Protein AF-A0A315YCN5-F1 (afdb_monomer_lite)

Foldseek 3Di:
DDVVVVVVVVVPDDPLVVVLVVLVVVLVVLVVVLVVLVVLLCCVVPPVVVVVVVDDPDDPPVNPPPPPLVSVLVNLVSVLVSLVSVLVSCVSVVVPDDPVVNVVSVVVSVVSVVVSVVSVVVVVVVVVVVVVVVPD

Structure (mmCIF, N/CA/C/O backbone):
data_AF-A0A315YCN5-F1
#
_entry.id   AF-A0A315YCN5-F1
#
loop_
_atom_site.group_PDB
_atom_site.id
_atom_site.type_symbol
_atom_site.label_atom_id
_atom_site.label_alt_id
_atom_site.label_comp_id
_atom_site.label_asym_id
_atom_site.label_entity_id
_atom_site.label_seq_id
_atom_site.pdbx_PDB_ins_code
_atom_site.Cartn_x
_atom_site.Cartn_y
_atom_site.Cartn_z
_atom_site.occupancy
_atom_site.B_iso_or_equiv
_atom_site.auth_seq_id
_atom_site.auth_comp_id
_atom_site.auth_asym_id
_atom_site.auth_atom_id
_atom_site.pdbx_PDB_model_num
ATOM 1 N N . MET A 1 1 ? 23.014 16.839 -1.604 1.00 57.06 1 MET A N 1
ATOM 2 C CA . MET A 1 1 ? 22.421 16.991 -2.942 1.00 57.06 1 MET A CA 1
ATOM 3 C C . MET A 1 1 ? 21.545 18.217 -2.884 1.00 57.06 1 MET A C 1
ATOM 5 O O . MET A 1 1 ? 20.656 18.276 -2.040 1.00 57.06 1 MET A O 1
ATOM 9 N N . ASN A 1 2 ? 21.902 19.238 -3.647 1.00 73.69 2 ASN A N 1
ATOM 10 C CA . ASN A 1 2 ? 21.306 20.562 -3.534 1.00 73.69 2 ASN A CA 1
ATOM 11 C C . ASN A 1 2 ? 20.091 20.624 -4.472 1.00 73.69 2 ASN A C 1
ATOM 13 O O . ASN A 1 2 ? 20.018 19.861 -5.432 1.00 73.69 2 ASN A O 1
ATOM 17 N N . VAL A 1 3 ? 19.143 21.536 -4.239 1.00 76.44 3 VAL A N 1
ATOM 18 C CA . VAL A 1 3 ? 17.931 21.651 -5.084 1.00 76.44 3 VAL A CA 1
ATOM 19 C C . VAL A 1 3 ? 18.284 21.872 -6.564 1.00 76.44 3 VAL A C 1
ATOM 21 O O . VAL A 1 3 ? 17.586 21.388 -7.445 1.00 76.44 3 VAL A O 1
ATOM 24 N N . VAL A 1 4 ? 19.409 22.535 -6.842 1.00 80.12 4 VAL A N 1
ATOM 25 C CA . VAL A 1 4 ? 19.933 22.733 -8.203 1.00 80.12 4 VAL A CA 1
ATOM 26 C C . VAL A 1 4 ? 20.389 21.417 -8.841 1.00 80.12 4 VAL A C 1
ATOM 28 O O . VAL A 1 4 ? 20.089 21.184 -10.007 1.00 80.12 4 VAL A O 1
ATOM 31 N N . ASP A 1 5 ? 21.044 20.537 -8.078 1.00 78.06 5 ASP A N 1
ATOM 32 C CA . ASP A 1 5 ? 21.483 19.222 -8.566 1.00 78.06 5 ASP A CA 1
ATOM 33 C C . ASP A 1 5 ? 20.269 18.344 -8.890 1.00 78.06 5 ASP A C 1
ATOM 35 O O . ASP A 1 5 ? 20.232 17.684 -9.923 1.00 78.06 5 ASP A O 1
ATOM 39 N N . PHE A 1 6 ? 19.240 18.400 -8.039 1.00 77.44 6 PHE A N 1
ATOM 40 C CA . PHE A 1 6 ? 17.973 17.710 -8.267 1.00 77.44 6 PHE A CA 1
ATOM 41 C C . PHE A 1 6 ? 17.285 18.207 -9.546 1.00 77.44 6 PHE A C 1
ATOM 43 O O . PHE A 1 6 ? 16.943 17.407 -10.408 1.00 77.44 6 PHE A O 1
ATOM 50 N N . VAL A 1 7 ? 17.146 19.526 -9.722 1.00 80.12 7 VAL A N 1
ATOM 51 C CA . VAL A 1 7 ? 16.512 20.116 -10.916 1.00 80.12 7 VAL A CA 1
ATOM 52 C C . VAL A 1 7 ? 17.298 19.811 -12.198 1.00 80.12 7 VAL A C 1
ATOM 54 O O . VAL A 1 7 ? 16.693 19.579 -13.244 1.00 80.12 7 VAL A O 1
ATOM 57 N N . MET A 1 8 ? 18.631 19.778 -12.134 1.00 79.81 8 MET A N 1
ATOM 58 C CA . MET A 1 8 ? 19.472 19.473 -13.293 1.00 79.81 8 MET A CA 1
ATOM 59 C C . MET A 1 8 ? 19.378 17.999 -13.700 1.00 79.81 8 MET A C 1
ATOM 61 O O . MET A 1 8 ? 19.204 17.725 -14.885 1.00 79.81 8 MET A O 1
ATOM 65 N N . ILE A 1 9 ? 19.408 17.073 -12.733 1.00 73.12 9 ILE A N 1
ATOM 66 C CA . ILE A 1 9 ? 19.168 15.642 -12.982 1.00 73.12 9 ILE A CA 1
ATOM 67 C C . ILE A 1 9 ? 17.794 15.459 -13.623 1.00 73.12 9 ILE A C 1
ATOM 69 O O . ILE A 1 9 ? 17.700 14.862 -14.689 1.00 73.12 9 ILE A O 1
ATOM 73 N N . MET A 1 10 ? 16.760 16.075 -13.049 1.00 71.62 10 MET A N 1
ATOM 74 C CA . MET A 1 10 ? 15.397 16.030 -13.579 1.00 71.62 10 MET A CA 1
ATOM 75 C C . MET A 1 10 ? 15.310 16.483 -15.042 1.00 71.62 10 MET A C 1
ATOM 77 O O . MET A 1 10 ? 14.681 15.825 -15.865 1.00 71.62 10 MET A O 1
ATOM 81 N N . SER A 1 11 ? 16.001 17.559 -15.421 1.00 71.62 11 SER A N 1
ATOM 82 C CA . SER A 1 11 ? 15.990 18.042 -16.811 1.00 71.62 11 SER A CA 1
ATOM 83 C C . SER A 1 11 ? 16.645 17.101 -17.836 1.00 71.62 11 SER A C 1
ATOM 85 O O . SER A 1 11 ? 16.488 17.328 -19.033 1.00 71.62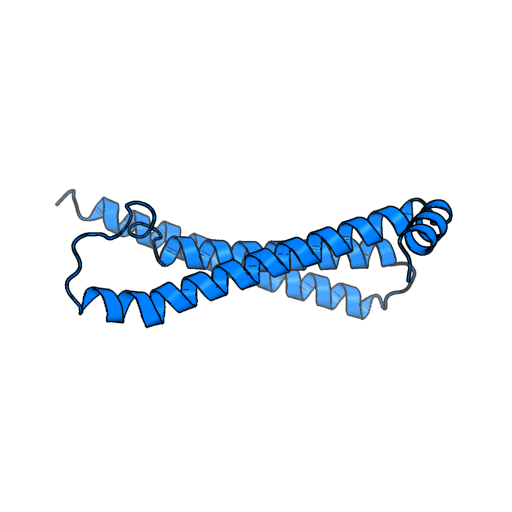 11 SER A O 1
ATOM 87 N N . THR A 1 12 ? 17.372 16.074 -17.384 1.00 74.62 12 THR A N 1
ATOM 88 C CA . THR A 1 12 ? 18.093 15.118 -18.244 1.00 74.62 12 THR A CA 1
ATOM 89 C C . THR A 1 12 ? 17.449 13.737 -18.347 1.00 74.62 12 THR A C 1
ATOM 91 O O . THR A 1 12 ? 17.925 12.939 -19.146 1.00 74.62 12 THR A O 1
ATOM 94 N N . LEU A 1 13 ? 16.403 13.456 -17.563 1.00 72.75 13 LEU A N 1
ATOM 95 C CA . LEU A 1 13 ? 15.738 12.151 -17.553 1.00 72.75 13 LEU A CA 1
ATOM 96 C C . LEU A 1 13 ? 14.795 11.990 -18.745 1.00 72.75 13 LEU A C 1
ATOM 98 O O . LEU A 1 13 ? 14.094 12.935 -19.128 1.00 72.75 13 LEU A O 1
ATOM 102 N N . ASP A 1 14 ? 14.729 10.772 -19.275 1.00 81.25 14 ASP A N 1
ATOM 103 C CA . ASP A 1 14 ? 13.761 10.408 -20.308 1.00 81.25 14 ASP A CA 1
ATOM 104 C C . ASP A 1 14 ? 12.334 10.332 -19.733 1.00 81.25 14 ASP A C 1
ATOM 106 O O . ASP A 1 14 ? 12.117 10.208 -18.526 1.00 81.25 14 ASP A O 1
ATOM 110 N N . TYR A 1 15 ? 11.327 10.425 -20.607 1.00 81.38 15 TYR A N 1
ATOM 111 C CA . TYR A 1 15 ? 9.908 10.445 -20.218 1.00 81.38 15 TYR A CA 1
ATOM 112 C C . TYR A 1 15 ? 9.503 9.262 -19.318 1.00 81.38 15 TYR A C 1
ATOM 114 O O . TYR A 1 15 ? 8.719 9.436 -18.384 1.00 81.38 15 TYR A O 1
ATOM 122 N N . ASP A 1 16 ? 10.070 8.080 -19.562 1.00 81.75 16 ASP A N 1
ATOM 123 C CA . ASP A 1 16 ? 9.765 6.871 -18.795 1.00 81.75 16 ASP A CA 1
ATOM 124 C C . ASP A 1 16 ? 10.360 6.929 -17.375 1.00 81.75 16 ASP A C 1
ATOM 126 O O . ASP A 1 16 ? 9.677 6.607 -16.401 1.00 81.75 16 ASP A O 1
ATOM 130 N N . GLU A 1 17 ? 11.590 7.435 -17.227 1.00 83.50 17 GLU A N 1
ATOM 131 C CA . GLU A 1 17 ? 12.241 7.645 -15.922 1.00 83.50 17 GLU A CA 1
ATOM 132 C C . GLU A 1 17 ? 11.472 8.659 -15.065 1.00 83.50 17 GLU A C 1
ATOM 134 O O . GLU A 1 17 ? 11.330 8.488 -13.852 1.00 83.50 17 GLU A O 1
ATOM 139 N N . TRP A 1 18 ? 10.909 9.690 -15.700 1.00 85.56 18 TRP A N 1
ATOM 140 C CA . TRP A 1 18 ? 10.034 10.658 -15.040 1.00 85.56 18 TRP A CA 1
ATOM 141 C C . TRP A 1 18 ? 8.767 10.024 -14.461 1.00 85.56 18 TRP A C 1
ATOM 143 O O . TRP A 1 18 ? 8.372 10.353 -13.340 1.00 85.56 18 TRP A O 1
ATOM 153 N N . ILE A 1 19 ? 8.125 9.119 -15.204 1.00 88.62 19 ILE A N 1
ATOM 154 C CA . ILE A 1 19 ? 6.935 8.403 -14.727 1.00 88.62 19 ILE A CA 1
ATOM 155 C C . ILE A 1 19 ? 7.297 7.542 -13.517 1.00 88.62 19 ILE A C 1
ATOM 157 O O . ILE A 1 19 ? 6.605 7.609 -12.501 1.00 88.62 19 ILE A O 1
ATOM 161 N N . ILE A 1 20 ? 8.400 6.794 -13.593 1.00 88.44 20 ILE A N 1
ATOM 162 C CA . ILE A 1 20 ? 8.861 5.921 -12.506 1.00 88.44 20 ILE A CA 1
ATOM 163 C C . ILE A 1 20 ? 9.083 6.717 -11.213 1.00 88.44 20 ILE A C 1
ATOM 165 O O . ILE A 1 20 ? 8.569 6.329 -10.167 1.00 88.44 20 ILE A O 1
ATOM 169 N N . GLN A 1 21 ? 9.754 7.871 -11.275 1.00 88.06 21 GLN A N 1
ATOM 170 C CA . GLN A 1 21 ? 9.984 8.693 -10.079 1.00 88.06 21 GLN A CA 1
ATOM 171 C C . GLN A 1 21 ? 8.694 9.240 -9.462 1.00 88.06 21 GLN A C 1
ATOM 173 O O . GLN A 1 21 ? 8.572 9.333 -8.240 1.00 88.06 21 GLN A O 1
ATOM 178 N N . ILE A 1 22 ? 7.708 9.604 -10.285 1.00 90.31 22 ILE A N 1
ATOM 179 C CA . ILE A 1 22 ? 6.398 10.033 -9.778 1.00 90.31 22 ILE A CA 1
ATOM 180 C C . ILE A 1 22 ? 5.682 8.863 -9.090 1.00 90.31 22 ILE A C 1
ATOM 182 O O . ILE A 1 22 ? 5.066 9.070 -8.043 1.00 90.31 22 ILE A O 1
ATOM 186 N N . LEU A 1 23 ? 5.778 7.648 -9.641 1.00 90.94 23 LEU A N 1
ATOM 187 C CA . LEU A 1 23 ? 5.222 6.442 -9.021 1.00 90.94 23 LEU A CA 1
ATOM 188 C C . LEU A 1 23 ? 5.874 6.153 -7.660 1.00 90.94 23 LEU A C 1
ATOM 190 O O . LEU A 1 23 ? 5.151 5.871 -6.709 1.00 90.94 23 LEU A O 1
ATOM 194 N N . GLU A 1 24 ? 7.193 6.310 -7.532 1.00 89.75 24 GLU A N 1
ATOM 195 C CA . GLU A 1 24 ? 7.907 6.144 -6.254 1.00 89.75 24 GLU A CA 1
ATOM 196 C C . GLU A 1 24 ? 7.452 7.156 -5.191 1.00 89.75 24 GLU A C 1
ATOM 198 O O . GLU A 1 24 ? 7.265 6.814 -4.021 1.00 89.75 24 GLU A O 1
ATOM 203 N N . LEU A 1 25 ? 7.223 8.413 -5.584 1.00 93.06 25 LEU A N 1
ATOM 204 C CA . LEU A 1 25 ? 6.692 9.433 -4.674 1.00 93.06 25 LEU A CA 1
ATOM 205 C C . LEU A 1 25 ? 5.250 9.131 -4.246 1.00 93.06 25 LEU A C 1
ATOM 207 O O . LEU A 1 25 ? 4.878 9.386 -3.095 1.00 93.06 25 LEU A O 1
ATOM 211 N N . LEU A 1 26 ? 4.439 8.606 -5.165 1.00 92.81 26 LEU A N 1
ATOM 212 C CA . LEU A 1 26 ? 3.070 8.185 -4.885 1.00 92.81 26 LEU A CA 1
ATOM 213 C C . LEU A 1 26 ? 3.073 7.028 -3.880 1.00 92.81 26 LEU A C 1
ATOM 215 O O . LEU A 1 26 ? 2.361 7.102 -2.877 1.00 92.81 26 LEU A O 1
ATOM 219 N N . ASP A 1 27 ? 3.907 6.013 -4.102 1.00 93.56 27 ASP A N 1
ATOM 220 C CA . ASP A 1 27 ? 4.050 4.870 -3.201 1.00 93.56 27 ASP A CA 1
ATOM 221 C C . ASP A 1 27 ? 4.468 5.302 -1.786 1.00 93.56 27 ASP A C 1
ATOM 223 O O . ASP A 1 27 ? 3.792 4.990 -0.800 1.00 93.56 27 ASP A O 1
ATOM 227 N N . LEU A 1 28 ? 5.490 6.158 -1.682 1.00 94.44 28 LEU A N 1
ATOM 228 C CA . LEU A 1 28 ? 5.927 6.713 -0.400 1.00 94.44 28 LEU A CA 1
ATOM 229 C C . LEU A 1 28 ? 4.795 7.462 0.328 1.00 94.44 28 LEU A C 1
ATOM 231 O O . LEU A 1 28 ? 4.663 7.367 1.552 1.00 94.44 28 LEU A O 1
ATOM 235 N N . SER A 1 29 ? 3.960 8.200 -0.409 1.00 94.44 29 SER A N 1
ATOM 236 C CA . SER A 1 29 ? 2.801 8.901 0.154 1.00 94.44 29 SER A CA 1
ATOM 237 C C . SER A 1 29 ? 1.729 7.931 0.665 1.00 94.44 29 SER A C 1
ATOM 239 O O . SER A 1 29 ? 1.193 8.130 1.761 1.00 94.44 29 SER A O 1
ATOM 241 N N . LEU A 1 30 ? 1.442 6.860 -0.082 1.00 92.81 30 LEU A N 1
ATOM 242 C CA . LEU A 1 30 ? 0.497 5.824 0.338 1.00 92.81 30 LEU A CA 1
ATOM 243 C C . LEU A 1 30 ? 0.997 5.076 1.578 1.00 92.81 30 LEU A C 1
ATOM 245 O O . LEU A 1 30 ? 0.223 4.865 2.517 1.00 92.81 30 LEU A O 1
ATOM 249 N N . LEU A 1 31 ? 2.287 4.739 1.621 1.00 93.12 31 LEU A N 1
ATOM 250 C CA . LEU A 1 31 ? 2.920 4.115 2.778 1.00 93.12 31 LEU A CA 1
ATOM 251 C C . LEU A 1 31 ? 2.849 5.025 4.013 1.00 93.12 31 LEU A C 1
ATOM 253 O O . LEU A 1 31 ? 2.508 4.564 5.102 1.00 93.12 31 LEU A O 1
ATOM 257 N N . ALA A 1 32 ? 3.097 6.328 3.857 1.00 95.00 32 ALA A N 1
ATOM 258 C CA . ALA A 1 32 ? 2.965 7.291 4.951 1.00 95.00 32 ALA A CA 1
ATOM 259 C C . ALA A 1 32 ? 1.526 7.355 5.494 1.00 95.00 32 ALA A C 1
ATOM 261 O O . ALA A 1 32 ? 1.319 7.374 6.711 1.00 95.00 32 ALA A O 1
ATOM 262 N N . ASN A 1 33 ? 0.525 7.326 4.608 1.00 91.44 33 ASN A N 1
ATOM 263 C CA . ASN A 1 33 ? -0.878 7.261 5.013 1.00 91.44 33 ASN A CA 1
ATOM 264 C C . ASN A 1 33 ? -1.204 5.952 5.756 1.00 91.44 33 ASN A C 1
ATOM 266 O O . ASN A 1 33 ? -1.908 5.976 6.765 1.00 91.44 33 ASN A O 1
ATOM 270 N N . LEU A 1 34 ? -0.653 4.818 5.313 1.00 91.69 34 LEU A N 1
ATOM 271 C CA . LEU A 1 34 ? -0.806 3.535 6.003 1.00 91.69 34 LEU A CA 1
ATOM 272 C C . LEU A 1 34 ? -0.215 3.581 7.421 1.00 91.69 34 LEU A C 1
ATOM 274 O O . LEU A 1 34 ? -0.877 3.169 8.373 1.00 91.69 34 LEU A O 1
ATOM 278 N N . VAL A 1 35 ? 0.997 4.123 7.581 1.00 92.31 35 VAL A N 1
ATOM 279 C CA . VAL A 1 35 ? 1.639 4.302 8.896 1.00 92.31 35 VAL A CA 1
ATOM 280 C C . VAL A 1 35 ? 0.765 5.152 9.818 1.00 92.31 35 VAL A C 1
ATOM 282 O O . VAL A 1 35 ? 0.579 4.804 10.984 1.00 92.31 35 VAL A O 1
ATOM 285 N N . LEU A 1 36 ? 0.183 6.231 9.294 1.00 90.12 36 LEU A N 1
ATOM 286 C CA . LEU A 1 36 ? -0.718 7.103 10.043 1.00 90.12 36 LEU A CA 1
ATOM 287 C C . LEU A 1 36 ? -1.993 6.362 10.486 1.00 90.12 36 LEU A C 1
ATOM 289 O O . LEU A 1 36 ? -2.360 6.438 11.659 1.00 90.12 36 LEU A O 1
ATOM 293 N N . LEU A 1 37 ? -2.631 5.591 9.596 1.00 88.19 37 LEU A N 1
ATOM 294 C CA . LEU A 1 37 ? -3.804 4.769 9.934 1.00 88.19 37 LEU A CA 1
ATOM 295 C C . LEU A 1 37 ? -3.489 3.736 11.025 1.00 88.19 37 LEU A C 1
ATOM 297 O O . LEU A 1 37 ? -4.280 3.549 11.953 1.00 88.19 37 LEU A O 1
ATOM 301 N N . VAL A 1 38 ? -2.326 3.087 10.945 1.00 87.06 38 VAL A N 1
ATOM 302 C CA . VAL A 1 38 ? -1.869 2.126 11.959 1.00 87.06 38 VAL A CA 1
ATOM 303 C C . VAL A 1 38 ? -1.595 2.824 13.294 1.00 87.06 38 VAL A C 1
ATOM 305 O O . VAL A 1 38 ? -2.001 2.311 14.337 1.00 87.06 38 VAL A O 1
ATOM 308 N N . ALA A 1 39 ? -0.974 4.006 13.283 1.00 88.19 39 ALA A N 1
ATOM 309 C CA . ALA A 1 39 ? -0.722 4.789 14.491 1.00 88.19 39 ALA A CA 1
ATOM 310 C C . ALA A 1 39 ? -2.028 5.209 15.187 1.00 88.19 39 ALA A C 1
ATOM 312 O O . ALA A 1 39 ? -2.154 5.046 16.402 1.00 88.19 39 ALA A O 1
ATOM 313 N N . PHE A 1 40 ? -3.023 5.682 14.428 1.00 83.81 40 PHE A N 1
ATOM 314 C CA . PHE A 1 40 ? -4.343 6.014 14.971 1.00 83.81 40 PHE A CA 1
ATOM 315 C C . PHE A 1 40 ? -5.089 4.787 15.495 1.00 83.81 40 PHE A C 1
ATOM 317 O O . PHE A 1 40 ? -5.624 4.844 16.599 1.00 83.81 40 PHE A O 1
ATOM 324 N N . SER A 1 41 ? -5.044 3.659 14.782 1.00 82.44 41 SER A N 1
ATOM 325 C CA . SER A 1 41 ? -5.598 2.389 15.269 1.00 82.44 41 SER A CA 1
ATOM 326 C C . SER A 1 41 ? -4.934 1.936 16.578 1.00 82.44 41 SER A C 1
ATOM 328 O O . SER A 1 41 ? -5.606 1.475 17.501 1.00 82.44 41 SER A O 1
ATOM 330 N N . GLY A 1 42 ? -3.615 2.102 16.710 1.00 82.44 42 GLY A N 1
ATOM 331 C CA . GLY A 1 42 ? -2.892 1.834 17.955 1.00 82.44 42 GLY A CA 1
ATOM 332 C C . GLY A 1 42 ? -3.326 2.761 19.094 1.00 82.44 42 GLY A C 1
ATOM 333 O O . GLY A 1 42 ? -3.618 2.292 20.195 1.00 82.44 42 GLY A O 1
ATOM 334 N N . TYR A 1 43 ? -3.428 4.064 18.826 1.00 83.25 43 TYR A N 1
ATOM 335 C CA . TYR A 1 43 ? -3.907 5.043 19.803 1.00 83.25 43 TYR A CA 1
ATOM 336 C C . TYR A 1 43 ? -5.326 4.715 20.286 1.00 83.25 43 TYR A C 1
ATOM 338 O O . TYR A 1 43 ? -5.588 4.698 21.489 1.00 83.25 43 TYR A O 1
ATOM 346 N N . GLU A 1 44 ? -6.230 4.376 19.372 1.00 74.81 44 GLU A N 1
ATOM 347 C CA . GLU A 1 44 ? -7.601 4.006 19.708 1.00 74.81 44 GLU A CA 1
ATOM 348 C C . GLU A 1 44 ? -7.671 2.710 20.535 1.00 74.81 44 GLU A C 1
ATOM 350 O O . GLU A 1 44 ? -8.345 2.653 21.565 1.00 74.81 44 GLU A O 1
ATOM 355 N N . ASN A 1 45 ? -6.928 1.675 20.134 1.00 74.75 45 ASN A N 1
ATOM 356 C CA . ASN A 1 45 ? -6.914 0.387 20.830 1.00 74.75 45 ASN A CA 1
ATOM 357 C C . ASN A 1 45 ? -6.364 0.472 22.255 1.00 74.75 45 ASN A C 1
ATOM 359 O O . ASN A 1 45 ? -6.914 -0.163 23.158 1.00 74.75 45 ASN A O 1
ATOM 363 N N . PHE A 1 46 ? -5.259 1.199 22.436 1.00 76.69 46 PHE A N 1
ATOM 364 C CA . PHE A 1 46 ? -4.464 1.135 23.661 1.00 76.69 46 PHE A CA 1
ATOM 365 C C . PHE A 1 46 ? -4.621 2.360 24.555 1.00 76.69 46 PHE A C 1
ATOM 367 O O . PHE A 1 46 ? -4.645 2.204 25.769 1.00 76.69 46 PHE A O 1
ATOM 374 N N . VAL A 1 47 ? -4.740 3.563 23.991 1.00 71.19 47 VAL A N 1
ATOM 375 C CA . VAL A 1 47 ? -4.789 4.809 24.773 1.00 71.19 47 VAL A CA 1
ATOM 376 C C . VAL A 1 47 ? -6.233 5.247 25.008 1.00 71.19 47 VAL A C 1
ATOM 378 O O . VAL A 1 47 ? -6.607 5.497 26.152 1.00 71.19 47 VAL A O 1
ATOM 381 N N . SER A 1 48 ? -7.086 5.244 23.974 1.00 64.94 48 SER A N 1
ATOM 382 C CA . SER A 1 48 ? -8.480 5.702 24.111 1.00 64.94 48 SER A CA 1
ATOM 383 C C . SER A 1 48 ? -9.287 4.875 25.115 1.00 64.94 48 SER A C 1
ATOM 385 O O . SER A 1 48 ? -10.133 5.431 25.806 1.00 64.94 48 SER A O 1
ATOM 387 N N . LYS A 1 49 ? -9.049 3.562 25.229 1.00 62.97 49 LYS A N 1
ATOM 388 C CA . LYS A 1 49 ? -9.760 2.720 26.212 1.00 62.97 49 LYS A CA 1
ATOM 389 C C . LYS A 1 49 ? -9.354 3.002 27.662 1.00 62.97 49 LYS A C 1
ATOM 391 O O . LYS A 1 49 ? -10.153 2.757 28.559 1.00 62.97 49 LYS A O 1
ATOM 396 N N . ILE A 1 50 ? -8.137 3.496 27.891 1.00 60.59 50 ILE A N 1
ATOM 397 C CA . ILE A 1 50 ? -7.632 3.841 29.228 1.00 60.59 50 ILE A CA 1
ATOM 398 C C . ILE A 1 50 ? -8.141 5.229 29.642 1.00 60.59 50 ILE A C 1
ATOM 400 O O . ILE A 1 50 ? -8.511 5.418 30.796 1.00 60.59 50 ILE A O 1
ATOM 404 N N . ASP A 1 51 ? -8.220 6.167 28.696 1.00 58.56 51 ASP A N 1
ATOM 405 C CA . ASP A 1 51 ? -8.687 7.538 28.939 1.00 58.56 51 ASP A CA 1
ATOM 406 C C . ASP A 1 51 ? -10.203 7.606 29.202 1.00 58.56 51 ASP A C 1
ATOM 408 O O . ASP A 1 51 ? -10.648 8.330 30.078 1.00 58.56 51 ASP A O 1
ATOM 412 N N . VAL A 1 52 ? -11.014 6.752 28.561 1.00 55.97 52 VAL A N 1
ATOM 413 C CA . VAL A 1 52 ? -12.463 6.635 28.861 1.00 55.97 52 VAL A CA 1
ATOM 414 C C . VAL A 1 52 ? -12.732 6.116 30.287 1.00 55.97 52 VAL A C 1
ATOM 416 O O . VAL A 1 52 ? -13.812 6.338 30.829 1.00 55.97 52 VAL A O 1
ATOM 419 N N . ALA A 1 53 ? -11.761 5.455 30.930 1.00 56.62 53 ALA A N 1
ATOM 420 C CA . ALA A 1 53 ? -11.855 5.073 32.341 1.00 56.62 53 ALA A CA 1
ATOM 421 C C . ALA A 1 53 ? -11.539 6.237 33.307 1.00 56.62 53 ALA A C 1
ATOM 423 O O . ALA A 1 53 ? -11.776 6.103 34.509 1.00 56.62 53 ALA A O 1
ATOM 424 N N . GLN A 1 54 ? -11.023 7.365 32.801 1.00 58.91 54 GLN A N 1
ATOM 425 C CA . GLN A 1 54 ? -10.808 8.608 33.541 1.00 58.91 54 GLN A CA 1
ATOM 426 C C . GLN A 1 54 ? -11.764 9.683 33.009 1.00 58.91 54 GLN A C 1
ATOM 428 O O . GLN A 1 54 ? -11.509 10.359 32.023 1.00 58.91 54 GLN A O 1
ATOM 433 N N . ASP A 1 55 ? -12.909 9.783 33.674 1.00 60.59 55 ASP A N 1
ATOM 434 C CA . ASP A 1 55 ? -14.030 10.685 33.407 1.00 60.59 55 ASP A CA 1
ATOM 435 C C . ASP A 1 55 ? -13.606 12.096 32.933 1.00 60.59 55 ASP A C 1
ATOM 437 O O . ASP A 1 55 ? -13.213 12.944 33.736 1.00 60.59 55 ASP A O 1
ATOM 441 N N . HIS A 1 56 ? -13.701 12.365 31.624 1.00 50.53 56 HIS A N 1
ATOM 442 C CA . HIS A 1 56 ? -13.598 13.717 31.076 1.00 50.53 56 HIS A CA 1
ATOM 443 C C . HIS A 1 56 ? -14.638 13.984 29.977 1.00 50.53 56 HIS A C 1
ATOM 445 O O . HIS A 1 56 ? -14.678 13.366 28.915 1.00 50.53 56 HIS A O 1
ATOM 451 N N . VAL A 1 57 ? -15.458 14.993 30.272 1.00 56.56 57 VAL A N 1
ATOM 452 C CA . VAL A 1 57 ? -16.648 15.504 29.571 1.00 56.56 57 VAL A CA 1
ATOM 453 C C . VAL A 1 57 ? -16.327 16.290 28.278 1.00 56.56 57 VAL A C 1
ATOM 455 O O . VAL A 1 57 ? -17.229 16.830 27.651 1.00 56.56 57 VAL A O 1
ATOM 458 N N . ASP A 1 58 ? -15.071 16.310 27.819 1.00 58.97 58 ASP A N 1
ATOM 459 C CA . ASP A 1 58 ? -14.606 17.159 26.703 1.00 58.97 58 ASP A CA 1
ATOM 460 C C . ASP A 1 58 ? -13.934 16.357 25.570 1.00 58.97 58 ASP A C 1
ATOM 462 O O . ASP A 1 58 ? -12.892 16.728 25.027 1.00 58.97 58 ASP A O 1
ATOM 466 N N . ARG A 1 59 ? -14.525 15.220 25.180 1.00 57.81 59 ARG A N 1
ATOM 467 C CA . ARG A 1 59 ? -14.076 14.496 23.981 1.00 57.81 59 ARG A CA 1
ATOM 468 C C . ARG A 1 59 ? -14.549 15.252 22.726 1.00 57.81 59 ARG A C 1
ATOM 470 O O . ARG A 1 59 ? -15.758 15.404 22.540 1.00 57.81 59 ARG A O 1
ATOM 477 N N . PRO A 1 60 ? -13.650 15.701 21.829 1.00 56.00 60 PRO A N 1
ATOM 478 C CA . PRO A 1 60 ? -14.050 16.352 20.586 1.00 56.00 60 PRO A CA 1
ATOM 479 C C . PRO A 1 60 ? -14.917 15.420 19.729 1.00 56.00 60 PRO A C 1
ATOM 481 O O . PRO A 1 60 ? -14.608 14.235 19.578 1.00 56.00 60 PRO A O 1
ATOM 484 N N . SER A 1 61 ? -15.977 15.952 19.118 1.00 57.66 61 SER A N 1
ATOM 485 C CA . SER A 1 61 ? -16.998 15.166 18.403 1.00 57.66 61 SER A CA 1
ATOM 486 C C . SER A 1 61 ? -16.477 14.327 17.225 1.00 57.66 61 SER A C 1
ATOM 488 O O . SER A 1 61 ? -17.144 13.386 16.807 1.00 57.66 61 SER A O 1
ATOM 490 N N . TRP A 1 62 ? -15.278 14.612 16.712 1.00 55.72 62 TRP A N 1
ATOM 491 C CA . TRP A 1 62 ? -14.634 13.870 15.621 1.00 55.72 62 TRP A CA 1
ATOM 492 C C . TRP A 1 62 ? -13.944 12.566 16.058 1.00 55.72 62 TRP A C 1
ATOM 494 O O . TRP A 1 62 ? -13.501 11.799 15.207 1.00 55.72 62 TRP A O 1
ATOM 504 N N . MET A 1 63 ? -13.835 12.302 17.364 1.00 52.75 63 MET A N 1
ATOM 505 C CA . MET A 1 63 ? -13.049 11.184 17.905 1.00 52.75 63 MET A CA 1
ATOM 506 C C . MET A 1 63 ? -13.903 9.959 18.289 1.00 52.75 63 MET A C 1
ATOM 508 O O . MET A 1 63 ? -13.366 8.886 18.545 1.00 52.75 63 MET A O 1
ATOM 512 N N . GLY A 1 64 ? -15.232 10.098 18.345 1.00 53.41 64 GLY A N 1
ATOM 513 C CA . GLY A 1 64 ? -16.148 9.058 18.835 1.00 53.41 64 GLY A CA 1
ATOM 514 C C . GLY A 1 64 ? -16.717 8.092 17.800 1.00 53.41 64 GLY A C 1
ATOM 515 O O . GLY A 1 64 ? -17.377 7.138 18.194 1.00 53.41 64 GLY A O 1
ATOM 516 N N . SER A 1 65 ? -16.483 8.326 16.509 1.00 54.56 65 SER A N 1
ATOM 517 C CA . SER A 1 65 ? -17.174 7.619 15.422 1.00 54.56 65 SER A CA 1
ATOM 518 C C . SER A 1 65 ? -16.245 6.962 14.400 1.00 54.56 65 SER A C 1
ATOM 520 O O . SER A 1 65 ? -16.708 6.591 13.320 1.00 54.56 65 SER A O 1
ATOM 522 N N . LEU A 1 66 ? -14.939 6.848 14.675 1.00 54.91 66 LEU A N 1
ATOM 523 C CA . LEU A 1 66 ? -14.090 5.970 13.869 1.00 54.91 66 LEU A CA 1
ATOM 524 C C . LEU A 1 66 ? -14.403 4.536 14.287 1.00 54.91 66 LEU A C 1
ATOM 526 O O . LEU A 1 66 ? -13.810 3.993 15.203 1.00 54.91 66 LEU A O 1
ATOM 530 N N . ASP A 1 67 ? -15.404 3.948 13.645 1.00 62.81 67 ASP A N 1
ATOM 531 C CA . ASP A 1 67 ? -15.718 2.546 13.845 1.00 62.81 67 ASP A CA 1
ATOM 532 C C . ASP A 1 67 ? -14.499 1.682 13.472 1.00 62.81 67 ASP A C 1
ATOM 534 O O . ASP A 1 67 ? -13.911 1.796 12.387 1.00 62.81 67 ASP A O 1
ATOM 538 N N . PHE A 1 68 ? -14.119 0.818 14.409 1.00 64.56 68 PHE A N 1
ATOM 539 C CA . PHE A 1 68 ? -13.013 -0.128 14.306 1.00 64.56 68 PHE A CA 1
ATOM 540 C C . PHE A 1 68 ? -13.075 -0.968 13.031 1.00 64.56 68 PHE A C 1
ATOM 542 O O . PHE A 1 68 ? -12.036 -1.375 12.499 1.00 64.56 68 PHE A O 1
ATOM 549 N N . SER A 1 69 ? -14.287 -1.250 12.560 1.00 66.00 69 SER A N 1
ATOM 550 C CA . SER A 1 69 ? -14.522 -2.016 11.346 1.00 66.00 69 SER A CA 1
ATOM 551 C C . SER A 1 69 ? -14.176 -1.219 10.087 1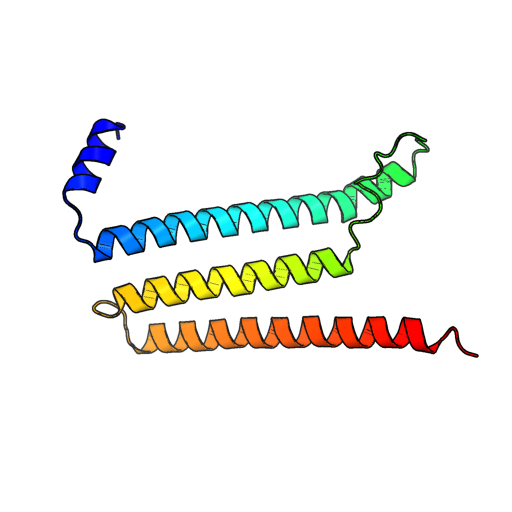.00 66.00 69 SER A C 1
ATOM 553 O O . SER A 1 69 ? -13.377 -1.668 9.255 1.00 66.00 69 SER A O 1
ATOM 555 N N . GLY A 1 70 ? -14.613 0.041 10.025 1.00 73.56 70 GLY A N 1
ATOM 556 C CA . GLY A 1 70 ? -14.222 0.985 8.976 1.00 73.56 70 GLY A CA 1
ATOM 557 C C . GLY A 1 70 ? -12.710 1.249 8.908 1.00 73.56 70 GLY A C 1
ATOM 558 O O . GLY A 1 70 ? -12.157 1.404 7.817 1.00 73.56 70 GLY A O 1
ATOM 559 N N . LEU A 1 71 ? -12.007 1.256 10.044 1.00 79.19 71 LEU A N 1
ATOM 560 C CA . LEU A 1 71 ? -10.541 1.381 10.094 1.00 79.19 71 LEU A CA 1
ATOM 561 C C . LEU A 1 71 ? -9.818 0.174 9.485 1.00 79.19 71 LEU A C 1
ATOM 563 O O . LEU A 1 71 ? -8.872 0.350 8.714 1.00 79.19 71 LEU A O 1
ATOM 567 N N . LYS A 1 72 ? -10.267 -1.049 9.788 1.00 85.31 72 LYS A N 1
ATOM 568 C CA . LYS A 1 72 ? -9.656 -2.284 9.266 1.00 85.31 72 LYS A CA 1
ATOM 569 C C . LYS A 1 72 ? -9.750 -2.360 7.746 1.00 85.31 72 LYS A C 1
ATOM 571 O O . LYS A 1 72 ? -8.749 -2.646 7.091 1.00 85.31 72 LYS A O 1
ATOM 576 N N . LEU A 1 73 ? -10.918 -2.051 7.183 1.00 87.44 73 LEU A N 1
ATOM 577 C CA . LEU A 1 73 ? -11.107 -2.045 5.731 1.00 87.44 73 LEU A CA 1
ATOM 578 C C . LEU A 1 73 ? -10.255 -0.982 5.035 1.00 87.44 73 LEU A C 1
ATOM 580 O O . LEU A 1 73 ? -9.677 -1.263 3.987 1.00 87.44 73 LEU A O 1
ATOM 584 N N . LYS A 1 74 ? -10.113 0.208 5.632 1.00 88.31 74 LYS A N 1
ATOM 585 C CA . LYS A 1 74 ? -9.231 1.260 5.100 1.00 88.31 74 LYS A CA 1
ATOM 586 C C . LYS A 1 74 ? -7.772 0.809 5.045 1.00 88.31 74 LYS A C 1
ATOM 588 O O . LYS A 1 74 ? -7.123 1.020 4.028 1.00 88.31 74 LYS A O 1
ATOM 593 N N . ILE A 1 75 ? -7.282 0.144 6.094 1.00 91.50 75 ILE A N 1
ATOM 594 C CA . ILE A 1 75 ? -5.913 -0.396 6.142 1.00 91.50 75 ILE A CA 1
ATOM 595 C C . ILE A 1 75 ? -5.705 -1.449 5.048 1.00 91.50 75 ILE A C 1
ATOM 597 O O . ILE A 1 75 ? -4.746 -1.359 4.284 1.00 91.50 75 ILE A O 1
ATOM 601 N N . ILE A 1 76 ? -6.615 -2.422 4.937 1.00 92.56 76 ILE A N 1
ATOM 602 C CA . ILE A 1 76 ? -6.522 -3.485 3.926 1.00 92.56 76 ILE A CA 1
ATOM 603 C C . ILE A 1 76 ? -6.561 -2.893 2.512 1.00 92.56 76 ILE A C 1
ATOM 605 O O . ILE A 1 76 ? -5.743 -3.259 1.670 1.00 92.56 76 ILE A O 1
ATOM 609 N N . GLY A 1 77 ? -7.457 -1.933 2.265 1.00 92.62 77 GLY A N 1
ATOM 610 C CA . GLY A 1 77 ? -7.536 -1.222 0.991 1.00 92.62 77 GLY A CA 1
ATOM 611 C C . GLY A 1 77 ? -6.249 -0.469 0.648 1.00 92.62 77 GLY A C 1
ATOM 612 O O . GLY A 1 77 ? -5.792 -0.541 -0.491 1.00 92.62 77 GLY A O 1
ATOM 613 N N . SER A 1 78 ? -5.622 0.196 1.625 1.00 92.44 78 SER A N 1
ATOM 614 C CA . SER A 1 78 ? -4.332 0.869 1.425 1.00 92.44 78 SER A CA 1
ATOM 615 C C . SER A 1 78 ? -3.209 -0.108 1.075 1.00 92.44 78 SER A C 1
ATOM 617 O O . SER A 1 78 ? -2.446 0.176 0.160 1.00 92.44 78 SER A O 1
ATOM 619 N N . ILE A 1 79 ? -3.134 -1.272 1.729 1.00 93.75 79 ILE A N 1
ATOM 620 C CA . ILE A 1 79 ? -2.124 -2.300 1.415 1.00 93.75 79 ILE A CA 1
ATOM 621 C C . ILE A 1 79 ? -2.305 -2.827 -0.016 1.00 93.75 79 ILE A C 1
ATOM 623 O O . ILE A 1 79 ? -1.336 -2.930 -0.767 1.00 93.75 79 ILE A O 1
ATOM 627 N N . VAL A 1 80 ? -3.547 -3.119 -0.420 1.00 95.50 80 VAL A N 1
ATOM 628 C CA . VAL A 1 80 ? -3.848 -3.566 -1.790 1.00 95.50 80 VAL A CA 1
ATOM 629 C C . VAL A 1 80 ? -3.459 -2.491 -2.811 1.00 95.50 80 VAL A C 1
ATOM 631 O O . VAL A 1 80 ? -2.830 -2.816 -3.815 1.00 95.50 80 VAL A O 1
ATOM 634 N N . ALA A 1 81 ? -3.767 -1.219 -2.544 1.00 93.50 81 ALA A N 1
ATOM 635 C CA . ALA A 1 81 ? -3.419 -0.108 -3.430 1.00 93.50 81 ALA A CA 1
ATOM 636 C C . ALA A 1 81 ? -1.900 0.095 -3.568 1.00 93.50 81 ALA A C 1
ATOM 638 O O . ALA A 1 81 ? -1.422 0.250 -4.687 1.00 93.50 81 ALA A O 1
ATOM 639 N N . ILE A 1 82 ? -1.149 0.033 -2.463 1.00 94.31 82 ILE A N 1
ATOM 640 C CA . ILE A 1 82 ? 0.324 0.096 -2.460 1.00 94.31 82 ILE A CA 1
ATOM 641 C C . ILE A 1 82 ? 0.898 -1.011 -3.351 1.00 94.31 82 ILE A C 1
ATOM 643 O O . ILE A 1 82 ? 1.613 -0.737 -4.309 1.00 94.31 82 ILE A O 1
ATOM 647 N N . SER A 1 83 ? 0.470 -2.259 -3.132 1.00 95.06 83 SER A N 1
ATOM 648 C CA . SER A 1 83 ? 0.964 -3.391 -3.927 1.00 95.06 83 SER A CA 1
ATOM 649 C C . SER A 1 83 ? 0.633 -3.299 -5.426 1.00 95.06 83 SER A C 1
ATOM 651 O O . SER A 1 83 ? 1.337 -3.880 -6.246 1.00 95.06 83 SER A O 1
ATOM 653 N N . LEU A 1 84 ? -0.430 -2.576 -5.804 1.00 94.06 84 LEU A N 1
ATOM 654 C CA . LEU A 1 84 ? -0.763 -2.318 -7.208 1.00 94.06 84 LEU A CA 1
ATOM 655 C C . LEU A 1 84 ? 0.201 -1.307 -7.844 1.00 94.06 84 LEU A C 1
ATOM 657 O O . LEU A 1 84 ? 0.571 -1.470 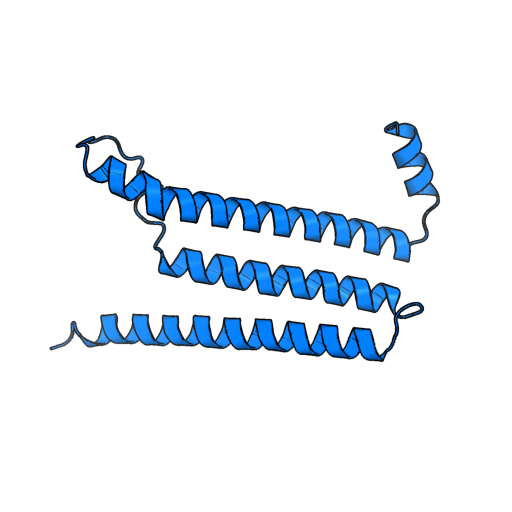-9.005 1.00 94.06 84 LEU A O 1
ATOM 661 N N . VAL A 1 85 ? 0.591 -0.267 -7.099 1.00 93.06 85 VAL A N 1
ATOM 662 C CA . VAL A 1 85 ? 1.551 0.747 -7.564 1.00 93.06 85 VAL A CA 1
ATOM 663 C C . VAL A 1 85 ? 2.925 0.114 -7.769 1.00 93.06 85 VAL A C 1
ATOM 665 O O . VAL A 1 85 ? 3.516 0.315 -8.828 1.00 93.06 85 VAL A O 1
ATOM 668 N N . GLU A 1 86 ? 3.378 -0.716 -6.826 1.00 90.81 86 GLU A N 1
ATOM 669 C CA . GLU A 1 86 ? 4.625 -1.483 -6.964 1.00 90.81 86 GLU A CA 1
ATOM 670 C C . GLU A 1 86 ? 4.600 -2.378 -8.215 1.00 90.81 86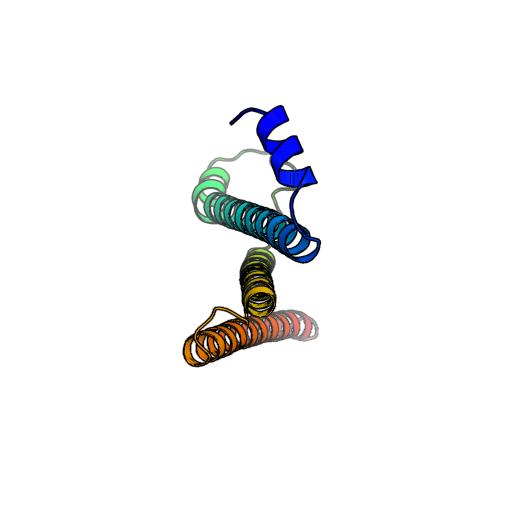 GLU A C 1
ATOM 672 O O . GLU A 1 86 ? 5.547 -2.383 -8.999 1.00 90.81 86 GLU A O 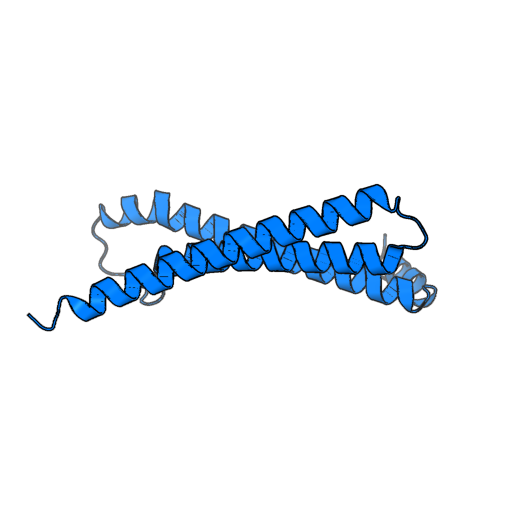1
ATOM 677 N N . LEU A 1 87 ? 3.487 -3.082 -8.461 1.00 91.94 87 LEU A N 1
ATOM 678 C CA . LEU A 1 87 ? 3.346 -3.942 -9.637 1.00 91.94 87 LEU A CA 1
ATOM 679 C C . LEU A 1 87 ? 3.373 -3.148 -10.954 1.00 91.94 87 LEU A C 1
ATOM 681 O O . LEU A 1 87 ? 3.941 -3.603 -11.946 1.00 91.94 87 LEU A O 1
ATOM 685 N N . LEU A 1 88 ? 2.765 -1.957 -10.975 1.00 90.50 88 LEU A N 1
ATOM 686 C CA . LEU A 1 88 ? 2.808 -1.068 -12.135 1.00 90.50 88 LEU A CA 1
ATOM 687 C C . LEU A 1 88 ? 4.230 -0.552 -12.389 1.00 90.50 88 LEU A C 1
ATOM 689 O O . LEU A 1 88 ? 4.660 -0.507 -13.540 1.00 90.50 88 LEU A O 1
ATOM 693 N N . GLN A 1 89 ? 4.964 -0.198 -11.332 1.00 88.19 89 GLN A N 1
ATOM 694 C CA . GLN A 1 89 ? 6.364 0.213 -11.432 1.00 88.19 89 GLN A CA 1
ATOM 695 C C . GLN A 1 89 ? 7.238 -0.919 -11.992 1.00 88.19 89 GLN A C 1
ATOM 697 O O . GLN A 1 89 ? 8.043 -0.681 -12.890 1.00 88.19 89 GLN A O 1
ATOM 702 N N . ASP A 1 90 ? 7.047 -2.155 -11.523 1.00 87.62 90 ASP A N 1
ATOM 703 C CA . ASP A 1 90 ? 7.760 -3.326 -12.045 1.00 87.62 90 ASP A CA 1
ATOM 704 C C . ASP A 1 90 ? 7.468 -3.558 -13.534 1.00 87.62 90 ASP A C 1
ATOM 706 O O . ASP A 1 90 ? 8.385 -3.819 -14.314 1.00 87.62 9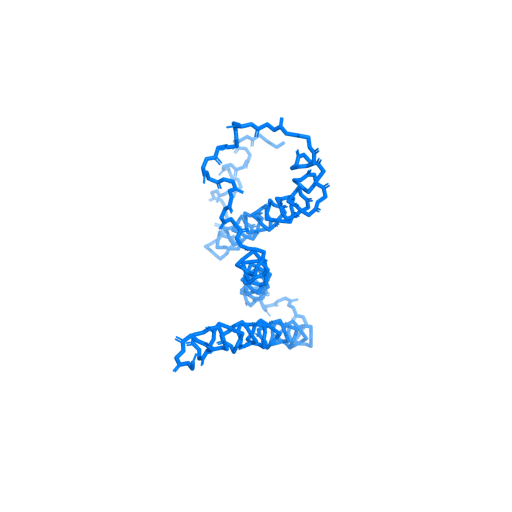0 ASP A O 1
ATOM 710 N N . PHE A 1 91 ? 6.209 -3.399 -13.952 1.00 86.69 91 PHE A N 1
ATOM 711 C CA . PHE A 1 91 ? 5.817 -3.536 -15.356 1.00 86.69 91 PHE A CA 1
ATOM 712 C C . PHE A 1 91 ? 6.481 -2.481 -16.254 1.00 86.69 91 PHE A C 1
ATOM 714 O O . PHE A 1 91 ? 6.923 -2.793 -17.359 1.00 86.69 91 PHE A O 1
ATOM 721 N N . LEU A 1 92 ? 6.614 -1.240 -15.776 1.00 86.00 92 LEU A N 1
ATOM 722 C CA . LEU A 1 92 ? 7.341 -0.188 -16.498 1.00 86.00 92 LEU A CA 1
ATOM 723 C C . LEU A 1 92 ? 8.851 -0.479 -16.590 1.00 86.00 92 LEU A C 1
ATOM 725 O O . LEU A 1 92 ? 9.505 -0.038 -17.532 1.00 86.00 92 LEU A O 1
ATOM 729 N N . HIS A 1 93 ? 9.396 -1.282 -15.671 1.00 79.69 93 HIS A N 1
ATOM 730 C CA . HIS A 1 93 ? 10.788 -1.744 -15.675 1.00 79.69 93 HIS A CA 1
ATOM 731 C C . HIS A 1 93 ? 11.021 -3.093 -16.383 1.00 79.69 93 HIS A C 1
ATOM 733 O O . HIS A 1 93 ? 12.169 -3.555 -16.427 1.00 79.69 93 HIS A O 1
ATOM 739 N N . ALA A 1 94 ? 9.983 -3.729 -16.947 1.00 63.38 94 ALA A N 1
ATOM 740 C CA . ALA A 1 94 ? 9.973 -5.131 -17.396 1.00 63.38 94 ALA A CA 1
ATOM 741 C C . ALA A 1 94 ? 11.053 -5.522 -18.430 1.00 63.38 94 ALA A C 1
ATOM 743 O O . ALA A 1 94 ? 11.302 -6.704 -18.651 1.00 63.38 94 ALA A O 1
ATOM 744 N N . GLY A 1 95 ? 11.778 -4.563 -19.015 1.00 64.00 95 GLY A N 1
ATOM 745 C CA . GLY A 1 95 ? 12.995 -4.843 -19.786 1.00 64.00 95 GLY A CA 1
ATOM 746 C C . GLY A 1 95 ? 14.163 -5.421 -18.966 1.00 64.00 95 GLY A C 1
ATOM 747 O O . GLY A 1 95 ? 15.124 -5.910 -19.557 1.00 64.00 95 GLY A O 1
ATOM 748 N N . SER A 1 96 ? 14.103 -5.371 -17.629 1.00 62.12 96 SER A N 1
ATOM 749 C CA . SER A 1 96 ? 15.218 -5.712 -16.725 1.00 62.12 96 SER A CA 1
ATOM 750 C C . SER A 1 96 ? 14.914 -6.784 -15.668 1.00 62.12 96 SER A C 1
ATOM 752 O O . SER A 1 96 ? 15.837 -7.248 -14.996 1.00 62.12 96 SER A O 1
ATOM 754 N N . LEU A 1 97 ? 13.650 -7.192 -15.511 1.00 68.69 97 LEU A N 1
ATOM 755 C CA . LEU A 1 97 ? 13.220 -8.106 -14.450 1.00 68.69 97 LEU A CA 1
ATOM 756 C C . LEU A 1 97 ? 13.137 -9.557 -14.942 1.00 68.69 97 LEU A C 1
ATOM 758 O O . LEU A 1 97 ? 12.791 -9.830 -16.088 1.00 68.69 97 LEU A O 1
ATOM 762 N N . ASP A 1 98 ? 13.454 -10.502 -14.053 1.00 82.88 98 ASP A N 1
ATOM 763 C CA . ASP A 1 98 ? 13.257 -11.933 -14.299 1.00 82.88 98 ASP A CA 1
ATOM 764 C C . ASP A 1 98 ? 11.747 -12.221 -14.444 1.00 82.88 98 ASP A C 1
ATOM 766 O O . ASP A 1 98 ? 11.004 -11.987 -13.482 1.00 82.88 98 ASP A O 1
ATOM 770 N N . PRO A 1 99 ? 11.276 -12.766 -15.586 1.00 83.25 99 PRO A N 1
ATOM 771 C CA . PRO A 1 99 ? 9.863 -13.090 -15.802 1.00 83.25 99 PRO A CA 1
ATOM 772 C C . PRO A 1 99 ? 9.258 -13.971 -14.701 1.00 83.25 99 PRO A C 1
ATOM 774 O O . PRO A 1 99 ? 8.064 -13.892 -14.409 1.00 83.25 99 PRO A O 1
ATOM 777 N N . HIS A 1 100 ? 10.072 -14.815 -14.061 1.00 88.25 100 HIS A N 1
ATOM 778 C CA . HIS A 1 100 ? 9.618 -15.631 -12.941 1.00 88.25 100 HIS A CA 1
ATOM 779 C C . HIS A 1 100 ? 9.308 -14.779 -11.700 1.00 88.25 100 HIS A C 1
ATOM 781 O O . HIS A 1 100 ? 8.317 -15.023 -11.012 1.00 88.25 100 HIS A O 1
ATOM 787 N N . MET A 1 101 ? 10.118 -13.756 -11.423 1.00 86.25 101 MET A N 1
ATOM 788 C CA . MET A 1 101 ? 9.911 -12.834 -10.303 1.00 86.25 101 MET A CA 1
ATOM 789 C C . MET A 1 101 ? 8.651 -11.982 -10.507 1.00 86.25 101 MET A C 1
ATOM 791 O O . MET A 1 101 ? 7.873 -11.803 -9.569 1.00 86.25 101 MET A O 1
ATOM 795 N N . GLU A 1 102 ? 8.420 -11.505 -11.734 1.00 88.12 102 GLU A N 1
ATOM 796 C CA . GLU A 1 102 ? 7.215 -10.748 -12.099 1.00 88.12 102 GLU A CA 1
ATOM 797 C C . GLU A 1 102 ? 5.946 -11.587 -11.881 1.00 88.12 102 GLU A C 1
ATOM 799 O O . GLU A 1 102 ? 4.994 -11.133 -11.245 1.00 88.12 102 GLU A O 1
ATOM 804 N N . PHE A 1 103 ? 5.962 -12.860 -12.294 1.00 90.81 103 PHE A N 1
ATOM 805 C CA . PHE A 1 103 ? 4.843 -13.773 -12.058 1.00 90.81 103 PHE A CA 1
ATOM 806 C C . PHE A 1 103 ? 4.507 -13.923 -10.565 1.00 90.81 103 PHE A C 1
ATOM 808 O O . PHE A 1 103 ? 3.334 -13.873 -10.183 1.00 90.81 103 PHE A O 1
ATOM 815 N N . TRP A 1 104 ? 5.518 -14.071 -9.701 1.00 93.75 104 TRP A N 1
ATOM 816 C CA . TRP A 1 104 ? 5.300 -14.168 -8.253 1.00 93.75 104 TRP A CA 1
ATOM 817 C C . TRP A 1 104 ? 4.738 -12.883 -7.650 1.00 93.75 104 TRP A C 1
ATOM 819 O O . TRP A 1 104 ? 3.884 -12.959 -6.765 1.00 93.75 104 TRP A O 1
ATOM 829 N N . ARG A 1 105 ? 5.160 -11.716 -8.143 1.00 91.88 105 ARG A N 1
ATOM 830 C CA . ARG A 1 105 ? 4.615 -10.419 -7.717 1.00 91.88 105 ARG A CA 1
ATOM 831 C C . ARG A 1 105 ? 3.140 -10.279 -8.095 1.00 91.88 105 ARG A C 1
ATOM 833 O O . ARG A 1 105 ? 2.333 -9.915 -7.241 1.00 91.88 105 ARG A O 1
ATOM 840 N N . ILE A 1 106 ? 2.759 -10.682 -9.312 1.00 94.31 106 ILE A N 1
ATOM 841 C CA . ILE A 1 106 ? 1.349 -10.735 -9.736 1.00 94.31 106 ILE A CA 1
ATOM 842 C C . ILE A 1 106 ? 0.553 -11.696 -8.840 1.00 94.31 106 ILE A C 1
ATOM 844 O O . ILE A 1 106 ? -0.514 -11.339 -8.339 1.00 94.31 106 ILE A O 1
ATOM 848 N N . ALA A 1 107 ? 1.066 -12.906 -8.598 1.00 96.12 107 ALA A N 1
ATOM 849 C CA . ALA A 1 107 ? 0.396 -13.901 -7.758 1.00 96.12 107 ALA A CA 1
ATOM 850 C C . ALA A 1 107 ? 0.194 -13.412 -6.309 1.00 96.12 107 ALA A C 1
ATOM 852 O O . ALA A 1 107 ? -0.863 -13.631 -5.704 1.00 96.12 107 ALA A O 1
ATOM 853 N N . LEU A 1 108 ? 1.185 -12.710 -5.757 1.00 95.50 108 LEU A N 1
ATOM 854 C CA . LEU A 1 108 ? 1.113 -12.102 -4.431 1.00 95.50 108 LEU A CA 1
ATOM 855 C C . LEU A 1 108 ? 0.071 -10.976 -4.391 1.00 95.50 108 LEU A C 1
ATOM 857 O O . LEU A 1 108 ? -0.771 -10.967 -3.491 1.00 95.50 108 LEU A O 1
ATOM 861 N N . HIS A 1 109 ? 0.048 -10.091 -5.391 1.00 95.88 109 HIS A N 1
ATOM 862 C CA . HIS A 1 109 ? -0.965 -9.039 -5.485 1.00 95.88 109 HIS A CA 1
ATOM 863 C C . HIS A 1 109 ? -2.387 -9.620 -5.553 1.00 95.88 109 HIS A C 1
ATOM 865 O O . HIS A 1 109 ? -3.275 -9.194 -4.813 1.00 95.88 109 HIS A O 1
ATOM 871 N N . LEU A 1 110 ? -2.600 -10.667 -6.357 1.00 97.56 110 LEU A N 1
ATOM 872 C CA . LEU A 1 110 ? -3.888 -11.368 -6.416 1.00 97.56 110 LEU A CA 1
ATOM 873 C C . LEU A 1 110 ? -4.296 -11.963 -5.060 1.00 97.56 110 LEU A C 1
ATOM 875 O O . LEU A 1 110 ? -5.478 -11.952 -4.717 1.00 97.56 110 LEU A O 1
ATOM 879 N N . THR A 1 111 ? -3.335 -12.430 -4.260 1.00 96.94 111 THR A N 1
ATOM 880 C CA . THR A 1 111 ? -3.591 -12.920 -2.896 1.00 96.94 111 THR A CA 1
ATOM 881 C C . THR A 1 111 ? -4.060 -11.790 -1.972 1.00 96.94 111 THR A C 1
ATOM 883 O O . THR A 1 111 ? -5.000 -11.979 -1.194 1.00 96.94 111 THR A O 1
ATOM 886 N N . PHE A 1 112 ? -3.464 -10.599 -2.076 1.00 95.94 112 PHE A N 1
ATOM 887 C CA . PHE A 1 112 ? -3.909 -9.417 -1.329 1.00 95.94 112 PHE A CA 1
ATOM 888 C C . PHE A 1 112 ? -5.300 -8.952 -1.753 1.00 95.94 112 PHE A C 1
ATOM 890 O O . PHE A 1 112 ? -6.145 -8.724 -0.887 1.00 95.94 112 PHE A O 1
ATOM 897 N N . VAL A 1 113 ? -5.575 -8.886 -3.059 1.00 96.56 113 VAL A N 1
ATOM 898 C CA . VAL A 1 113 ? -6.908 -8.551 -3.587 1.00 96.56 113 VAL A CA 1
ATOM 899 C C . VAL A 1 113 ? -7.946 -9.546 -3.077 1.00 96.56 113 VAL A C 1
ATOM 901 O O . VAL A 1 113 ? -8.973 -9.140 -2.537 1.00 96.56 113 VAL A O 1
ATOM 904 N N . PHE A 1 114 ? -7.668 -10.848 -3.183 1.00 97.50 114 PHE A N 1
ATOM 905 C CA . PHE A 1 114 ? -8.575 -11.886 -2.698 1.00 97.50 114 PHE A CA 1
ATOM 906 C C . PHE A 1 114 ? -8.848 -11.747 -1.197 1.00 97.50 114 PHE A C 1
ATOM 908 O O . PHE A 1 114 ? -10.003 -11.759 -0.773 1.00 97.50 114 PHE A O 1
ATOM 915 N N . THR A 1 115 ? -7.800 -11.545 -0.397 1.00 95.12 115 THR A N 1
ATOM 916 C CA . THR A 1 115 ? -7.931 -11.327 1.050 1.00 95.12 115 THR A CA 1
ATOM 917 C C . THR A 1 115 ? -8.793 -10.097 1.342 1.00 95.12 115 THR A C 1
ATOM 919 O O . THR A 1 115 ? -9.706 -10.167 2.163 1.00 95.12 115 THR A O 1
ATOM 922 N N . GLY A 1 116 ? -8.568 -8.990 0.630 1.00 93.19 116 GLY A N 1
ATOM 923 C CA . GLY A 1 116 ? -9.357 -7.769 0.776 1.00 93.19 116 GLY A CA 1
ATOM 924 C C . GLY A 1 116 ? -10.829 -7.946 0.418 1.00 93.19 116 GLY A C 1
ATOM 925 O O . GLY A 1 116 ? -11.695 -7.475 1.152 1.00 93.19 116 GLY A O 1
ATOM 926 N N . LEU A 1 117 ? -11.127 -8.690 -0.649 1.00 94.38 117 LEU A N 1
ATOM 927 C CA . LEU A 1 117 ? -12.501 -9.005 -1.044 1.00 94.38 117 LEU A CA 1
ATOM 928 C C . LEU A 1 117 ? -13.216 -9.873 -0.007 1.00 94.38 117 LEU A C 1
ATOM 930 O O . LEU A 1 117 ? -14.382 -9.621 0.293 1.00 94.38 117 LEU A O 1
ATOM 934 N N . VAL A 1 118 ? -12.528 -10.862 0.572 1.00 94.81 118 VAL A N 1
ATOM 935 C CA . VAL A 1 118 ? -13.090 -11.686 1.653 1.00 94.81 118 VAL A CA 1
ATOM 936 C C . VAL A 1 118 ? -13.406 -10.822 2.873 1.00 94.81 118 VAL A C 1
ATOM 938 O O . VAL A 1 118 ? -14.504 -10.924 3.414 1.00 94.81 118 VAL A O 1
ATOM 941 N N . PHE A 1 119 ? -12.496 -9.930 3.276 1.00 91.38 119 PHE A N 1
ATOM 942 C CA . PHE A 1 119 ? -12.735 -8.998 4.383 1.00 91.38 119 PHE A CA 1
ATOM 943 C C . PHE A 1 119 ? -13.911 -8.054 4.123 1.00 91.38 119 PHE A C 1
ATOM 945 O O . PHE A 1 119 ? -14.788 -7.937 4.975 1.00 91.38 119 PHE A O 1
ATOM 952 N N . ALA A 1 120 ? -13.978 -7.443 2.939 1.00 90.62 120 ALA A N 1
ATOM 953 C CA . ALA A 1 120 ? -15.108 -6.601 2.555 1.00 90.62 120 ALA A CA 1
ATOM 954 C C . ALA A 1 120 ? -16.431 -7.388 2.540 1.00 90.62 120 ALA A C 1
ATOM 956 O O . ALA A 1 120 ? -17.459 -6.892 2.993 1.00 90.62 120 ALA A O 1
ATOM 957 N N . GLY A 1 121 ? -16.410 -8.638 2.068 1.00 92.12 121 GLY A N 1
ATOM 958 C CA . GLY A 1 121 ? -17.579 -9.514 2.071 1.00 92.12 121 GLY A CA 1
ATOM 959 C C . GLY A 1 121 ? -18.053 -9.892 3.478 1.00 92.12 121 GLY A C 1
ATOM 960 O O . GLY A 1 121 ? -19.259 -9.917 3.722 1.00 92.12 121 GLY A O 1
ATOM 961 N N . MET A 1 122 ? -17.126 -10.160 4.405 1.00 90.62 122 MET A N 1
ATOM 962 C CA . MET A 1 122 ? -17.455 -10.420 5.812 1.00 90.62 122 MET A CA 1
ATOM 963 C C . MET A 1 122 ? -18.131 -9.212 6.460 1.00 90.62 122 MET A C 1
ATOM 965 O O . MET A 1 122 ? -19.110 -9.399 7.179 1.00 90.62 122 MET A O 1
ATOM 969 N N . GLU A 1 123 ? -17.664 -8.001 6.152 1.00 86.19 123 GLU A N 1
ATOM 970 C CA . GLU A 1 123 ? -18.263 -6.770 6.669 1.00 86.19 123 GLU A CA 1
ATOM 971 C C . GLU A 1 123 ? -19.700 -6.583 6.180 1.00 86.19 123 GLU A C 1
ATOM 973 O O . GLU A 1 123 ? -20.621 -6.430 6.975 1.00 86.19 123 GLU A O 1
ATOM 978 N N . VAL A 1 124 ? -19.924 -6.718 4.869 1.00 86.75 124 VAL A N 1
ATOM 979 C CA . VAL A 1 124 ? -21.269 -6.604 4.278 1.00 86.75 124 VAL A CA 1
ATOM 980 C C . VAL A 1 124 ? -22.232 -7.640 4.867 1.00 86.75 124 VAL A C 1
ATOM 982 O O . VAL A 1 124 ? -23.430 -7.383 5.001 1.00 86.75 124 VAL A O 1
ATOM 985 N N . LEU A 1 125 ? -21.739 -8.836 5.200 1.00 88.50 125 LEU A N 1
ATOM 986 C CA . LEU A 1 125 ? -22.553 -9.864 5.844 1.00 88.50 125 LEU A CA 1
ATOM 987 C C . LEU A 1 125 ? -22.850 -9.540 7.317 1.00 88.50 125 LEU A C 1
ATOM 989 O O . LEU A 1 125 ? -23.935 -9.879 7.795 1.00 88.50 125 LEU A O 1
ATOM 993 N N . ALA A 1 126 ? -21.911 -8.913 8.027 1.00 84.31 126 ALA A N 1
ATOM 994 C CA . ALA A 1 126 ? -22.100 -8.463 9.402 1.00 84.31 126 ALA A CA 1
ATOM 995 C C . ALA A 1 126 ? -23.149 -7.340 9.480 1.00 84.31 126 ALA A C 1
ATOM 997 O O . ALA A 1 126 ? -24.094 -7.465 10.259 1.00 84.31 126 ALA A O 1
ATOM 998 N N . ASP A 1 127 ? -23.070 -6.336 8.603 1.00 81.88 127 ASP A N 1
ATOM 999 C CA . ASP A 1 127 ? -24.033 -5.225 8.540 1.00 81.88 127 ASP A CA 1
ATOM 1000 C C . ASP A 1 127 ? -25.467 -5.715 8.297 1.00 81.88 127 ASP A C 1
ATOM 1002 O O . ASP A 1 127 ? -26.397 -5.359 9.022 1.00 81.88 127 ASP A O 1
ATOM 1006 N N . LYS A 1 128 ? -25.651 -6.638 7.344 1.00 80.12 128 LYS A N 1
ATOM 1007 C CA . LYS A 1 128 ? -26.973 -7.219 7.041 1.00 80.12 128 LYS A CA 1
ATOM 1008 C C . LYS A 1 128 ? -27.597 -7.981 8.212 1.00 80.12 128 LYS A C 1
ATOM 1010 O O . LYS A 1 128 ? -28.819 -8.101 8.274 1.00 80.12 128 LYS A O 1
ATOM 1015 N N . ARG A 1 129 ? -26.791 -8.531 9.129 1.00 74.62 129 ARG A N 1
ATOM 1016 C CA . ARG A 1 129 ? -27.310 -9.188 10.343 1.00 74.62 129 ARG A CA 1
ATOM 1017 C C . ARG A 1 129 ? -27.836 -8.187 11.366 1.00 74.62 129 ARG A C 1
ATOM 1019 O O . ARG A 1 129 ? -28.732 -8.552 12.119 1.00 74.62 129 ARG A O 1
ATOM 1026 N N . HIS A 1 130 ? -27.305 -6.967 11.394 1.00 62.69 130 HIS A N 1
ATOM 1027 C CA . HIS A 1 130 ? -27.779 -5.924 12.298 1.00 62.69 130 HIS A CA 1
ATOM 1028 C C . HIS A 1 130 ? -29.120 -5.328 11.844 1.00 62.69 130 HIS A C 1
ATOM 1030 O O . HIS A 1 130 ? -29.969 -5.072 12.688 1.00 62.69 130 HIS A O 1
ATOM 1036 N N . GLU A 1 131 ? -29.367 -5.204 10.536 1.00 60.56 131 GLU A N 1
ATOM 1037 C CA . GLU A 1 131 ? -30.647 -4.697 10.004 1.00 60.56 131 GLU A CA 1
ATOM 1038 C C . GLU A 1 131 ? -31.806 -5.708 10.109 1.00 60.56 131 GLU A C 1
ATOM 1040 O O . GLU A 1 131 ? -32.965 -5.322 10.238 1.00 60.56 131 GLU A O 1
ATOM 1045 N N . GLY A 1 132 ? -31.515 -7.012 10.063 1.00 56.78 132 GLY A N 1
ATOM 1046 C CA . GLY A 1 132 ? -32.536 -8.066 10.109 1.00 56.78 132 GLY A CA 1
ATOM 1047 C C . GLY A 1 132 ? -33.069 -8.413 11.504 1.00 56.78 132 GLY A C 1
ATOM 1048 O O . GLY A 1 132 ? -34.041 -9.153 11.592 1.00 56.78 132 GLY A O 1
ATOM 1049 N N . GLY A 1 133 ? -32.438 -7.925 12.578 1.00 55.41 133 GLY A N 1
ATOM 1050 C CA . GLY A 1 133 ? -32.838 -8.204 13.966 1.00 55.41 133 GLY A CA 1
ATOM 1051 C C . GLY A 1 133 ? -33.801 -7.184 14.582 1.00 55.41 133 GLY A C 1
ATOM 1052 O O . GLY A 1 133 ? -34.283 -7.419 15.682 1.00 55.41 133 GLY A O 1
ATOM 1053 N N . ASP A 1 134 ? -34.075 -6.075 13.891 1.00 57.25 134 ASP A N 1
ATOM 1054 C CA . ASP A 1 134 ? -34.905 -4.958 14.382 1.00 57.25 134 ASP A CA 1
ATOM 1055 C C . ASP A 1 134 ? -36.363 -5.026 13.863 1.00 57.25 134 ASP A C 1
ATOM 1057 O O . ASP A 1 134 ? -37.149 -4.095 14.037 1.00 57.25 134 ASP A O 1
ATOM 1061 N N . LEU A 1 135 ? -36.725 -6.127 13.187 1.00 59.44 135 LEU A N 1
ATOM 1062 C CA . LEU A 1 135 ? -38.052 -6.377 12.602 1.00 59.44 135 LEU A CA 1
ATOM 1063 C C . LEU A 1 135 ? -38.850 -7.493 13.310 1.00 59.44 135 LEU A C 1
ATOM 1065 O O . LEU A 1 135 ? -39.947 -7.809 12.843 1.00 59.44 135 LEU A O 1
ATOM 1069 N N . ASP A 1 136 ? -38.334 -8.045 14.416 1.00 50.09 136 ASP A N 1
ATOM 1070 C CA . ASP A 1 136 ? -38.995 -9.064 15.253 1.00 50.09 136 ASP A CA 1
ATOM 1071 C C . ASP A 1 136 ? -39.447 -8.504 16.617 1.00 50.09 136 ASP A C 1
ATOM 1073 O O . ASP A 1 136 ? -38.641 -7.821 17.292 1.00 50.09 136 ASP A O 1
#

Organism: NCBI:txid190975

Sequence (136 aa):
MNVVDFVMIMSTLDYDEWIIQILELLDLSLLANLVLLVAFSGYENFVSKIDVAQDHVDRPSWMGSLDFSGLKLKIIGSIVAISLVELLQDFLHAGSLDPHMEFWRIALHLTFVFTGLVFAGMEVLADKRHEGGDLD

pLDDT: mean 80.19, std 13.98, range [50.09, 97.56]

Secondary structure (DSSP, 8-state):
--HHHHHHHHTT--HHHHHHHHHHHHHHHHHHHHHHHHHHHHIIIIIIHHHTTS--S---TTSS---HHHHHHHHHHHHHHHHHHHHHHHHHTTTSS-HHHHHHHHHHHHHHHHHHHHHHHHHHHHHHHHHTTS--

InterPro domains:
  IPR005134 Uncharacterised protein family UPF0114 [PF03350] (6-91)
  IPR020761 Uncharacterised protein family UPF0114, bacteria [MF_00143] (1-132)
  IPR020761 Uncharacterised protein family UPF0114, bacteria [PTHR38596] (4-130)

Radius of gyration: 21.53 Å; chains: 1; bounding box: 61×38×54 Å